Protein AF-A0A434CM73-F1 (afdb_monomer)

Sequence (132 aa):
MKSGRFWAWVVFILGAAYFFIPLIATVEFSMRMRRGVYSFDAYQIVLGDPRFQATFGYSVLAALFTIILGVLIVVPAAYWIRLRLPQLRPIVEFITLLPLVIPAIVIVFGYIRMYGSNSPLPFLATDTGTNA

Foldseek 3Di:
DPVVVVVVVVVVVVVCCVPVVVVVVVVQVCQCPDPPDGHNVSVVVQVVDPVNVVVVVVVVVVVVVCVVVVCVPVVVVVVCCVPPNVVCVVVVVVVVCVVVVDDPVVVVVVCCACQPCVHPDPQNVDCVSNVD

Structure (mmCIF, N/CA/C/O backbone):
data_AF-A0A434CM73-F1
#
_entry.id   AF-A0A434CM73-F1
#
loop_
_atom_site.group_PDB
_atom_site.id
_atom_site.type_symbol
_atom_site.label_atom_id
_atom_site.label_alt_id
_atom_site.label_comp_id
_atom_site.label_asym_id
_atom_site.label_entity_id
_atom_site.label_seq_id
_atom_site.pdbx_PDB_ins_code
_atom_site.Cartn_x
_atom_site.Cartn_y
_atom_site.Cartn_z
_atom_site.occupancy
_atom_site.B_iso_or_equiv
_atom_site.auth_seq_id
_atom_site.auth_comp_id
_atom_site.auth_asym_id
_atom_site.auth_atom_id
_atom_site.pdbx_PDB_model_num
ATOM 1 N N . MET A 1 1 ? -25.998 -32.431 -10.490 1.00 55.50 1 MET A N 1
ATOM 2 C CA . MET A 1 1 ? -24.830 -31.850 -9.777 1.00 55.50 1 MET A CA 1
ATOM 3 C C . MET A 1 1 ? -23.548 -31.696 -10.624 1.00 55.50 1 MET A C 1
ATOM 5 O O . MET A 1 1 ? -22.614 -31.080 -10.136 1.00 55.50 1 MET A O 1
ATOM 9 N N . LYS A 1 2 ? -23.462 -32.179 -11.881 1.00 60.00 2 LYS A N 1
ATOM 10 C CA . LYS A 1 2 ? -22.234 -32.057 -12.710 1.00 60.00 2 LYS A CA 1
ATOM 11 C C . LYS A 1 2 ? -22.089 -30.721 -13.472 1.00 60.00 2 LYS A C 1
ATOM 13 O O . LYS A 1 2 ? -20.969 -30.276 -13.685 1.00 60.00 2 LYS A O 1
ATOM 18 N N . SER A 1 3 ? -23.200 -30.058 -13.815 1.00 64.94 3 SER A N 1
ATOM 19 C CA . SER A 1 3 ? -23.200 -28.795 -14.586 1.00 64.94 3 SER A CA 1
ATOM 20 C C . SER A 1 3 ? -22.583 -27.608 -13.822 1.00 64.94 3 SER A C 1
ATOM 22 O O . SER A 1 3 ? -21.818 -26.835 -14.389 1.00 64.94 3 SER A O 1
ATOM 24 N N . GLY A 1 4 ? -22.808 -27.510 -12.505 1.00 78.88 4 GLY A N 1
ATOM 25 C CA . GLY A 1 4 ? -22.277 -26.400 -11.697 1.00 78.88 4 GLY A CA 1
ATOM 26 C C . GLY A 1 4 ? -20.749 -26.382 -11.574 1.00 78.88 4 GLY A C 1
ATOM 27 O O . GLY A 1 4 ? -20.150 -25.313 -11.523 1.00 78.88 4 GLY A O 1
ATOM 28 N N . ARG A 1 5 ? -20.095 -27.553 -11.590 1.00 86.56 5 ARG A N 1
ATOM 29 C CA . ARG A 1 5 ? -18.628 -27.641 -11.504 1.00 86.56 5 ARG A CA 1
ATOM 30 C C . ARG A 1 5 ? -17.956 -27.113 -12.771 1.00 86.56 5 ARG A C 1
ATOM 32 O O . ARG A 1 5 ? -16.931 -26.455 -12.664 1.00 86.56 5 ARG A O 1
ATOM 39 N N . PHE A 1 6 ? -18.533 -27.371 -13.944 1.00 92.25 6 PHE A N 1
ATOM 40 C CA . PHE A 1 6 ? -18.014 -26.843 -15.207 1.00 92.25 6 PHE A CA 1
ATOM 41 C C . PHE A 1 6 ? -18.050 -25.309 -15.222 1.00 92.25 6 PHE A C 1
ATOM 43 O O . PHE A 1 6 ? -17.020 -24.675 -15.423 1.00 92.25 6 PHE A O 1
ATOM 50 N N . TRP A 1 7 ? -19.202 -24.713 -14.902 1.00 94.50 7 TRP A N 1
ATOM 51 C CA . TRP A 1 7 ? -19.347 -23.256 -14.849 1.00 94.50 7 TRP A CA 1
ATOM 52 C C . TRP A 1 7 ? -18.458 -22.595 -13.791 1.00 94.50 7 TRP A C 1
ATOM 54 O O . TRP A 1 7 ? -17.895 -21.538 -14.059 1.00 94.50 7 TRP A O 1
ATOM 64 N N . ALA A 1 8 ? -18.259 -23.231 -12.632 1.00 93.62 8 ALA A N 1
ATOM 65 C CA . ALA A 1 8 ? -17.319 -22.739 -11.625 1.00 93.62 8 ALA A CA 1
ATOM 66 C C . ALA A 1 8 ? -15.880 -22.650 -12.166 1.00 93.62 8 ALA A C 1
ATOM 68 O O . ALA A 1 8 ? -15.209 -21.644 -11.952 1.00 93.62 8 ALA A O 1
ATOM 69 N N . TRP A 1 9 ? -15.421 -23.661 -12.915 1.00 96.06 9 TRP A N 1
ATOM 70 C CA . TRP A 1 9 ? -14.102 -23.638 -13.556 1.00 96.06 9 TRP A CA 1
ATOM 71 C C . TRP A 1 9 ? -14.003 -22.591 -14.664 1.00 96.06 9 TRP A C 1
ATOM 73 O O . TRP A 1 9 ? -12.982 -21.919 -14.760 1.00 96.06 9 TRP A O 1
ATOM 83 N N . VAL A 1 10 ? -15.057 -22.409 -15.463 1.00 96.69 10 VAL A N 1
ATOM 84 C CA . VAL A 1 10 ? -15.093 -21.366 -16.499 1.00 96.69 10 VAL A CA 1
ATOM 85 C C . VAL A 1 10 ? -14.956 -19.977 -15.873 1.00 96.69 10 VAL A C 1
ATOM 87 O O . VAL A 1 10 ? -14.087 -19.210 -16.278 1.00 96.69 10 VAL A O 1
ATOM 90 N N . VAL A 1 11 ? -15.757 -19.666 -14.850 1.00 96.56 11 VAL A N 1
ATOM 91 C CA . VAL A 1 11 ? -15.691 -18.371 -14.149 1.00 96.56 11 VAL A CA 1
ATOM 92 C C . VAL A 1 11 ? -14.333 -18.180 -13.477 1.00 96.56 11 VAL A C 1
ATOM 94 O O . VAL A 1 11 ? -13.754 -17.100 -13.571 1.00 96.56 11 VAL A O 1
ATOM 97 N N . PHE A 1 12 ? -13.792 -19.227 -12.851 1.00 97.00 12 PHE A N 1
ATOM 98 C CA . PHE A 1 12 ? -12.466 -19.181 -12.244 1.00 97.00 12 PHE A CA 1
ATOM 99 C C . PHE A 1 12 ? -11.371 -18.875 -13.273 1.00 97.00 12 PHE A C 1
ATOM 101 O O . PHE A 1 12 ? -10.566 -17.978 -13.043 1.00 97.00 12 PHE A O 1
ATOM 108 N N . ILE A 1 13 ? -11.357 -19.568 -14.418 1.00 97.44 13 ILE A N 1
ATOM 109 C CA . ILE A 1 13 ? -10.365 -19.348 -15.481 1.00 97.44 13 ILE A CA 1
ATOM 110 C C . ILE A 1 13 ? -10.489 -17.936 -16.049 1.00 97.44 13 ILE A C 1
ATOM 112 O O . ILE A 1 13 ? -9.472 -17.281 -16.242 1.00 97.44 13 ILE A O 1
ATOM 116 N N . LEU A 1 14 ? -11.708 -17.443 -16.279 1.00 97.88 14 LEU A N 1
ATOM 117 C CA . LEU A 1 14 ? -11.920 -16.082 -16.774 1.00 97.88 14 LEU A CA 1
ATOM 118 C C . LEU A 1 14 ? -11.449 -15.026 -15.768 1.00 97.88 14 LEU A C 1
ATOM 120 O O . LEU A 1 14 ? -10.758 -14.087 -16.156 1.00 97.88 14 LEU A O 1
ATOM 124 N N . GLY A 1 15 ? -11.766 -15.193 -14.482 1.00 97.38 15 GLY A N 1
ATOM 125 C CA . GLY A 1 15 ? -11.294 -14.295 -13.425 1.00 97.38 15 GLY A CA 1
ATOM 126 C C . GLY A 1 15 ? -9.772 -14.330 -13.266 1.00 97.38 15 GLY A C 1
ATOM 127 O O . GLY A 1 15 ? -9.130 -13.284 -13.179 1.00 97.38 15 GLY A O 1
ATOM 128 N N . ALA A 1 16 ? -9.178 -15.526 -13.302 1.00 97.62 16 ALA A N 1
ATOM 129 C CA . ALA A 1 16 ? -7.733 -15.700 -13.277 1.00 97.62 16 ALA A CA 1
ATOM 130 C C . ALA A 1 16 ? -7.077 -15.060 -14.507 1.00 97.62 16 ALA A C 1
ATOM 132 O O . ALA A 1 16 ? -6.114 -14.320 -14.359 1.00 97.62 16 ALA A O 1
ATOM 133 N N . ALA A 1 17 ? -7.612 -15.274 -15.709 1.00 97.88 17 ALA A N 1
ATOM 134 C CA . ALA A 1 17 ? -7.108 -14.666 -16.936 1.00 97.88 17 ALA A CA 1
ATOM 135 C C . ALA A 1 17 ? -7.177 -13.134 -16.873 1.00 97.88 17 ALA A C 1
ATOM 137 O O . ALA A 1 17 ? -6.186 -12.469 -17.158 1.00 97.88 17 ALA A O 1
ATOM 138 N N . TYR A 1 18 ? -8.304 -12.575 -16.426 1.00 97.25 18 TYR A N 1
ATOM 139 C CA . TYR A 1 18 ? -8.475 -11.132 -16.248 1.00 97.25 18 TYR A CA 1
ATOM 140 C C . TYR A 1 18 ? -7.427 -10.523 -15.301 1.00 97.25 18 TYR A C 1
ATOM 142 O O . TYR A 1 18 ? -6.931 -9.430 -15.561 1.00 97.25 18 TYR A O 1
ATOM 150 N N . PHE A 1 19 ? -7.053 -11.235 -14.233 1.00 96.69 19 PHE A N 1
ATOM 151 C CA . PHE A 1 19 ? -6.047 -10.775 -13.273 1.00 96.69 19 PHE A CA 1
ATOM 152 C C . PHE A 1 19 ? -4.600 -11.027 -13.732 1.00 96.69 19 PHE A C 1
ATOM 154 O O . PHE A 1 19 ? -3.756 -10.135 -13.654 1.00 96.69 19 PHE A O 1
ATOM 161 N N . PHE A 1 20 ? -4.292 -12.233 -14.215 1.00 97.81 20 PHE A N 1
ATOM 162 C CA . PHE A 1 20 ? -2.924 -12.662 -14.510 1.00 97.81 20 PHE A CA 1
ATOM 163 C C . PHE A 1 20 ? -2.424 -12.231 -15.886 1.00 97.81 20 PHE A C 1
ATOM 165 O O . PHE A 1 20 ? -1.230 -11.982 -16.013 1.00 97.81 20 PHE A O 1
ATOM 172 N N . ILE A 1 21 ? -3.281 -12.108 -16.907 1.00 97.94 21 ILE A N 1
ATOM 173 C CA . ILE A 1 21 ? -2.832 -11.684 -18.245 1.00 97.94 21 ILE A CA 1
ATOM 174 C C . ILE A 1 21 ? -2.160 -10.302 -18.194 1.00 97.94 21 ILE A C 1
ATOM 176 O O . ILE A 1 21 ? -1.046 -10.196 -18.706 1.00 97.94 21 ILE A O 1
ATOM 180 N N . PRO A 1 22 ? -2.735 -9.264 -17.549 1.00 97.62 22 PRO A N 1
ATOM 181 C CA . PRO A 1 22 ? -2.062 -7.973 -17.419 1.00 97.62 22 PRO A CA 1
ATOM 182 C C . PRO A 1 22 ? -0.719 -8.062 -16.687 1.00 97.62 22 PRO A C 1
ATOM 184 O O . PRO A 1 22 ? 0.238 -7.423 -17.106 1.00 97.62 22 PRO A O 1
ATOM 187 N N . LEU A 1 23 ? -0.622 -8.876 -15.630 1.00 97.06 23 LEU A N 1
ATOM 188 C CA . LEU A 1 23 ? 0.624 -9.059 -14.874 1.00 97.06 23 LEU A CA 1
ATOM 189 C C . LEU A 1 23 ? 1.701 -9.780 -15.691 1.00 97.06 23 LEU A C 1
ATOM 191 O O . LEU A 1 23 ? 2.874 -9.427 -15.633 1.00 97.06 23 LEU A O 1
ATOM 195 N N . ILE A 1 24 ? 1.318 -10.786 -16.475 1.00 96.81 24 ILE A N 1
ATOM 196 C CA . ILE A 1 24 ? 2.247 -11.467 -17.379 1.00 96.81 24 ILE A CA 1
ATOM 197 C C . ILE A 1 24 ? 2.686 -10.500 -18.481 1.00 96.81 24 ILE A C 1
ATOM 199 O O . ILE A 1 24 ? 3.873 -10.429 -18.780 1.00 96.81 24 ILE A O 1
ATOM 203 N N . ALA A 1 25 ? 1.762 -9.710 -19.031 1.00 95.88 25 ALA A N 1
ATOM 204 C CA . ALA A 1 25 ? 2.063 -8.722 -20.059 1.00 95.88 25 ALA A CA 1
ATOM 205 C C . ALA A 1 25 ? 3.016 -7.624 -19.558 1.00 95.88 25 ALA A C 1
ATOM 207 O O . ALA A 1 25 ? 3.901 -7.208 -20.303 1.00 95.88 25 ALA A O 1
ATOM 208 N N . THR A 1 26 ? 2.894 -7.166 -18.306 1.00 95.88 26 THR A N 1
ATOM 209 C CA . THR A 1 26 ? 3.832 -6.181 -17.738 1.00 95.88 26 THR A CA 1
ATOM 210 C C . THR A 1 26 ? 5.233 -6.760 -17.559 1.00 95.88 26 THR A C 1
ATOM 212 O O . THR A 1 26 ? 6.207 -6.074 -17.868 1.00 95.88 26 THR A O 1
ATOM 215 N N . VAL A 1 27 ? 5.349 -8.020 -17.129 1.00 94.06 27 VAL A N 1
ATOM 216 C CA . VAL A 1 27 ? 6.636 -8.735 -17.035 1.00 94.06 27 VAL A CA 1
ATOM 217 C C . VAL A 1 27 ? 7.230 -8.999 -18.420 1.00 94.06 27 VAL A C 1
ATOM 219 O O . VAL A 1 27 ? 8.425 -8.836 -18.645 1.00 94.06 27 VAL A O 1
ATOM 222 N N . GLU A 1 28 ? 6.408 -9.384 -19.388 1.00 93.88 28 GLU A N 1
ATOM 223 C CA . GLU A 1 28 ? 6.859 -9.582 -20.761 1.00 93.88 28 GLU A CA 1
ATOM 224 C C . GLU A 1 28 ? 7.355 -8.265 -21.376 1.00 93.88 28 GLU A C 1
ATOM 226 O O . GLU A 1 28 ? 8.413 -8.228 -22.007 1.00 93.88 28 GLU A O 1
ATOM 231 N N . PHE A 1 29 ? 6.623 -7.171 -21.157 1.00 92.25 29 PHE A N 1
ATOM 232 C CA . PHE A 1 29 ? 6.999 -5.841 -21.621 1.00 92.25 29 PHE A CA 1
ATOM 233 C C . PHE A 1 29 ? 8.300 -5.355 -20.974 1.00 92.25 29 PHE A C 1
ATOM 235 O O . PHE A 1 29 ? 9.160 -4.827 -21.679 1.00 92.25 29 PHE A O 1
ATOM 242 N N . SER A 1 30 ? 8.493 -5.579 -19.669 1.00 93.12 30 SER A N 1
ATOM 243 C CA . SER A 1 30 ? 9.724 -5.173 -18.981 1.00 93.12 30 SER A CA 1
ATOM 244 C C . SER A 1 30 ? 10.970 -5.884 -19.523 1.00 93.12 30 SER A C 1
ATOM 246 O O . SER A 1 30 ? 12.050 -5.297 -19.527 1.00 93.12 30 SER A O 1
ATOM 248 N N . MET A 1 31 ? 10.832 -7.113 -20.033 1.00 92.75 31 MET A N 1
ATOM 249 C CA . MET A 1 31 ? 11.930 -7.879 -20.638 1.00 92.75 31 MET A CA 1
ATOM 250 C C . MET A 1 31 ? 12.178 -7.556 -22.120 1.00 92.75 31 MET A C 1
ATOM 252 O O . MET A 1 31 ? 13.183 -7.982 -22.686 1.00 92.75 31 MET A O 1
ATOM 256 N N . ARG A 1 32 ? 11.285 -6.818 -22.787 1.00 91.00 32 ARG A N 1
ATOM 257 C CA . ARG A 1 32 ? 11.378 -6.486 -24.224 1.00 91.00 32 ARG A CA 1
ATOM 258 C C . ARG A 1 32 ? 12.056 -5.136 -24.470 1.00 91.00 32 ARG A C 1
ATOM 260 O O . ARG A 1 32 ? 11.656 -4.384 -25.358 1.00 91.00 32 ARG A O 1
ATOM 267 N N . MET A 1 33 ? 13.102 -4.820 -23.704 1.00 87.38 33 MET A N 1
ATOM 268 C CA . MET A 1 33 ? 13.857 -3.578 -23.902 1.00 87.38 33 MET A CA 1
ATOM 269 C C . MET A 1 33 ? 14.609 -3.569 -25.242 1.00 87.38 33 MET A C 1
ATOM 271 O O . MET A 1 33 ? 14.666 -2.542 -25.921 1.00 87.38 33 MET A O 1
ATOM 275 N N . ARG A 1 34 ? 15.159 -4.718 -25.657 1.00 87.31 34 ARG A N 1
ATOM 276 C CA . ARG A 1 34 ? 15.737 -4.904 -26.995 1.00 87.31 34 ARG A CA 1
ATOM 277 C C . ARG A 1 34 ? 14.661 -5.386 -27.966 1.00 87.31 34 ARG A C 1
ATOM 279 O O . ARG A 1 34 ? 13.861 -6.264 -27.652 1.00 87.31 34 ARG A O 1
ATOM 286 N N . ARG A 1 35 ? 14.658 -4.847 -29.190 1.00 84.00 35 ARG A N 1
ATOM 287 C CA . ARG A 1 35 ? 13.727 -5.298 -30.238 1.00 84.00 35 ARG A CA 1
ATOM 288 C C . ARG A 1 35 ? 14.014 -6.756 -30.600 1.00 84.00 35 ARG A C 1
ATOM 290 O O . ARG A 1 35 ? 15.123 -7.083 -31.005 1.00 84.00 35 ARG A O 1
ATOM 297 N N . GLY A 1 36 ? 12.994 -7.605 -30.490 1.00 84.25 36 GLY A N 1
ATOM 298 C CA . GLY A 1 36 ? 13.037 -8.995 -30.951 1.00 84.25 36 GLY A CA 1
ATOM 299 C C . GLY A 1 36 ? 13.753 -9.987 -30.028 1.00 84.25 36 GLY A C 1
ATOM 300 O O . GLY A 1 36 ? 13.852 -11.151 -30.400 1.00 84.25 36 GLY A O 1
ATOM 301 N N . VAL A 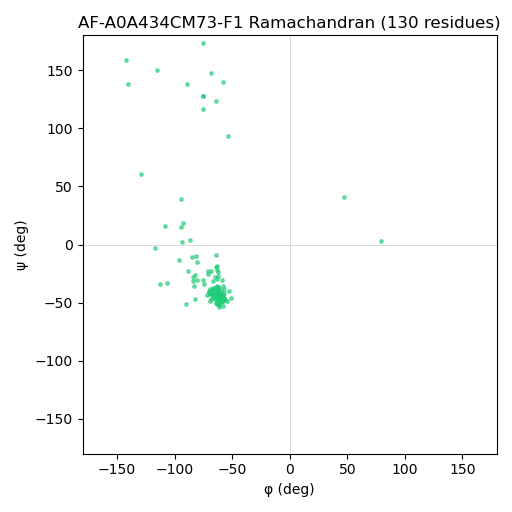1 37 ? 14.231 -9.572 -28.846 1.00 90.19 37 VAL A N 1
ATOM 302 C CA . VAL A 1 37 ? 14.930 -10.457 -27.896 1.00 90.19 37 VAL A CA 1
ATOM 303 C C . VAL A 1 37 ? 14.511 -10.129 -26.463 1.00 90.19 37 VAL A C 1
ATOM 305 O O . VAL A 1 37 ? 14.416 -8.957 -26.105 1.00 90.19 37 VAL A O 1
ATOM 308 N N . TYR A 1 38 ? 14.295 -11.156 -25.637 1.00 90.75 38 TYR A N 1
ATOM 309 C CA . TYR A 1 38 ? 14.121 -10.980 -24.195 1.00 90.75 38 TYR A CA 1
ATOM 310 C C . TYR A 1 38 ? 15.464 -10.695 -23.527 1.00 90.75 38 TYR A C 1
ATOM 312 O O . TYR A 1 38 ? 16.424 -11.446 -23.704 1.00 90.75 38 TYR A O 1
ATOM 320 N N . SER A 1 39 ? 15.531 -9.625 -22.743 1.00 92.44 39 SER A N 1
ATOM 321 C CA . SER A 1 39 ? 16.722 -9.257 -21.989 1.00 92.44 39 SER A CA 1
ATOM 322 C C . SER A 1 39 ? 16.371 -8.689 -20.617 1.00 92.44 39 SER A C 1
ATOM 324 O O . SER A 1 39 ? 15.270 -8.199 -20.376 1.00 92.44 39 SER A O 1
ATOM 326 N N . PHE A 1 40 ? 17.340 -8.733 -19.704 1.00 93.12 40 PHE A N 1
ATOM 327 C CA . PHE A 1 40 ? 17.230 -8.117 -18.379 1.00 93.12 40 PHE A CA 1
ATOM 328 C C . PHE A 1 40 ? 17.831 -6.703 -18.328 1.00 93.12 40 PHE A C 1
ATOM 330 O O . PHE A 1 40 ? 18.051 -6.169 -17.243 1.00 93.12 40 PHE A O 1
ATOM 337 N N . ASP A 1 41 ? 18.092 -6.073 -19.479 1.00 92.44 41 ASP A N 1
ATOM 338 C CA . ASP A 1 41 ? 18.773 -4.769 -19.525 1.00 92.44 41 ASP A CA 1
ATOM 339 C C . ASP A 1 41 ? 17.986 -3.678 -18.804 1.00 92.44 41 ASP A C 1
ATOM 341 O O . ASP A 1 41 ? 18.575 -2.846 -18.120 1.00 92.44 41 ASP A O 1
ATOM 345 N N . ALA A 1 42 ? 16.653 -3.710 -18.908 1.00 91.19 42 ALA A N 1
ATOM 346 C CA . ALA A 1 42 ? 15.787 -2.765 -18.211 1.00 91.19 42 ALA A CA 1
ATOM 347 C C . ALA A 1 42 ? 16.031 -2.808 -16.699 1.00 91.19 42 ALA A C 1
ATOM 349 O O . ALA A 1 42 ? 16.131 -1.767 -16.055 1.00 91.19 42 ALA A O 1
ATOM 350 N N . TYR A 1 43 ? 16.203 -4.006 -16.138 1.00 93.50 43 TYR A N 1
ATOM 351 C CA . TYR A 1 43 ? 16.494 -4.177 -14.720 1.00 93.50 43 TYR A CA 1
ATOM 352 C C . TYR A 1 43 ? 17.903 -3.707 -14.371 1.00 93.50 43 TYR A C 1
ATOM 354 O O . TYR A 1 43 ? 18.068 -3.034 -13.363 1.00 93.50 43 TYR A O 1
ATOM 362 N N . GLN A 1 44 ? 18.910 -4.005 -15.197 1.00 93.31 44 GLN A N 1
ATOM 363 C CA . GLN A 1 44 ? 20.277 -3.525 -14.962 1.00 93.31 44 GLN A CA 1
ATOM 364 C C . GLN A 1 44 ? 20.355 -1.993 -14.961 1.00 93.31 44 GLN A C 1
ATOM 366 O O . GLN A 1 44 ? 21.008 -1.416 -14.098 1.00 93.31 44 GLN A O 1
ATOM 371 N N . ILE A 1 45 ? 19.663 -1.338 -15.895 1.00 93.56 45 ILE A N 1
ATOM 372 C CA . ILE A 1 45 ? 19.646 0.123 -16.015 1.00 93.56 45 ILE A CA 1
ATOM 373 C C . ILE A 1 45 ? 18.896 0.756 -14.843 1.00 93.56 45 ILE A C 1
ATOM 375 O O . ILE A 1 45 ? 19.422 1.661 -14.205 1.00 93.56 45 ILE A O 1
ATOM 379 N N . VAL A 1 46 ? 17.696 0.264 -14.525 1.00 93.25 46 VAL A N 1
ATOM 380 C CA . VAL A 1 46 ? 16.873 0.820 -13.438 1.00 93.25 46 VAL A CA 1
ATOM 381 C C . VAL A 1 46 ? 17.521 0.581 -12.076 1.00 93.25 46 VAL A C 1
ATOM 383 O O . VAL A 1 46 ? 17.616 1.502 -11.274 1.00 93.25 46 VAL A O 1
ATOM 386 N N . LEU A 1 47 ? 18.011 -0.633 -11.811 1.00 93.38 47 LEU A N 1
ATOM 387 C CA . LEU A 1 47 ? 18.677 -0.945 -10.545 1.00 93.38 47 LEU A CA 1
ATOM 388 C C . LEU A 1 47 ? 20.053 -0.285 -10.431 1.00 93.38 47 LEU A C 1
ATOM 390 O O . LEU A 1 47 ? 20.530 -0.097 -9.316 1.00 93.38 47 LEU A O 1
ATOM 394 N N . GLY A 1 48 ? 20.687 0.064 -11.552 1.00 94.25 48 GLY A N 1
ATOM 395 C CA . GLY A 1 48 ? 21.934 0.824 -11.587 1.00 94.25 48 GLY A CA 1
ATOM 396 C C . GLY A 1 48 ? 21.754 2.335 -11.411 1.00 94.25 48 GLY A C 1
ATOM 397 O O . GLY A 1 48 ? 22.739 3.016 -11.141 1.00 94.25 48 GLY A O 1
ATOM 398 N N . ASP A 1 49 ? 20.532 2.866 -11.542 1.00 96.69 49 ASP A N 1
ATOM 399 C CA . ASP A 1 49 ? 20.248 4.295 -11.384 1.00 96.69 49 ASP A CA 1
ATOM 400 C C . ASP A 1 49 ? 20.257 4.694 -9.891 1.00 96.69 49 ASP A 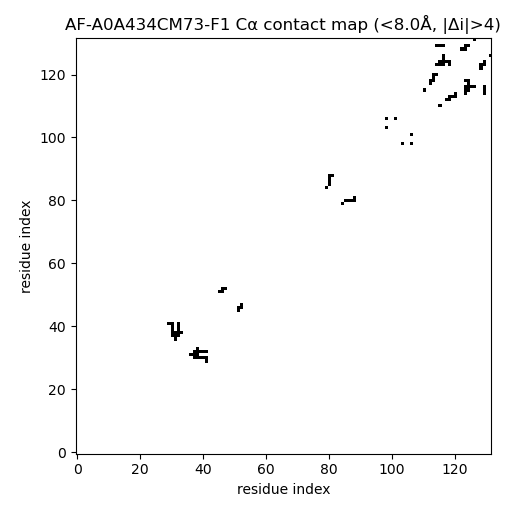C 1
ATOM 402 O O . ASP A 1 49 ? 19.391 4.251 -9.124 1.00 96.69 49 ASP A O 1
ATOM 406 N N . PRO A 1 50 ? 21.179 5.576 -9.451 1.00 95.81 50 PRO A N 1
ATOM 407 C CA . PRO A 1 50 ? 21.229 6.037 -8.064 1.00 95.81 50 PRO A CA 1
ATOM 408 C C . PRO A 1 50 ? 19.936 6.720 -7.601 1.00 95.81 50 PRO A C 1
ATOM 410 O O . PRO A 1 50 ? 19.575 6.633 -6.426 1.00 95.81 50 PRO A O 1
ATOM 413 N N . ARG A 1 51 ? 19.207 7.386 -8.508 1.00 95.69 51 ARG A N 1
ATOM 414 C CA . ARG A 1 51 ? 17.932 8.038 -8.177 1.00 95.69 51 ARG A CA 1
ATOM 415 C C . ARG A 1 51 ? 16.861 7.004 -7.870 1.00 95.69 51 ARG A C 1
ATOM 417 O O . ARG A 1 51 ? 16.137 7.158 -6.888 1.00 95.69 51 ARG A O 1
ATOM 424 N N . PHE A 1 52 ? 16.793 5.938 -8.669 1.00 95.81 52 PHE A N 1
ATOM 425 C CA . PHE A 1 52 ? 15.881 4.829 -8.410 1.00 95.81 52 PHE A CA 1
ATOM 426 C C . PHE A 1 52 ? 16.186 4.186 -7.057 1.00 95.81 52 PHE A C 1
ATOM 428 O O . PHE A 1 52 ? 15.275 4.022 -6.251 1.00 95.81 52 PHE A O 1
ATOM 435 N N . GLN A 1 53 ? 17.458 3.893 -6.768 1.00 96.00 53 GLN A N 1
ATOM 436 C CA . GLN A 1 53 ? 17.866 3.316 -5.483 1.00 96.00 53 GLN A CA 1
ATOM 437 C C . GLN A 1 53 ? 17.462 4.202 -4.297 1.00 96.00 53 GLN A C 1
ATOM 439 O O . GLN A 1 53 ? 16.922 3.692 -3.314 1.00 96.00 53 GLN A O 1
ATOM 444 N N . ALA A 1 54 ? 17.664 5.520 -4.399 1.00 95.31 54 ALA A N 1
ATOM 445 C CA . ALA A 1 54 ? 17.289 6.465 -3.352 1.00 95.31 54 ALA A CA 1
ATOM 446 C C . ALA A 1 54 ? 15.769 6.493 -3.113 1.00 95.31 54 ALA A C 1
ATOM 448 O O . ALA A 1 54 ? 15.315 6.325 -1.981 1.00 95.31 54 ALA A O 1
ATOM 449 N N . THR A 1 55 ? 14.963 6.655 -4.168 1.00 95.31 55 THR A N 1
ATOM 450 C CA . THR A 1 55 ? 13.498 6.741 -4.043 1.00 95.31 55 THR A CA 1
ATOM 451 C C . THR A 1 55 ? 12.866 5.401 -3.655 1.00 95.31 55 THR A C 1
ATOM 453 O O . THR A 1 55 ? 11.958 5.358 -2.818 1.00 95.31 55 THR A O 1
ATOM 456 N N . PHE A 1 56 ? 13.349 4.294 -4.220 1.00 96.38 56 PHE A N 1
ATOM 457 C CA . PHE A 1 56 ? 12.892 2.950 -3.873 1.00 96.38 56 PHE A CA 1
ATOM 458 C C . PHE A 1 56 ? 13.250 2.607 -2.425 1.00 96.38 56 PHE A C 1
ATOM 460 O O . PHE A 1 56 ? 12.382 2.183 -1.665 1.00 96.38 56 PHE A O 1
ATOM 467 N N . GLY A 1 57 ? 14.496 2.862 -2.014 1.00 96.38 57 GLY A N 1
ATOM 468 C CA . GLY A 1 57 ? 14.954 2.651 -0.642 1.00 96.38 57 GLY A CA 1
ATOM 469 C C . GLY A 1 57 ? 14.156 3.472 0.369 1.00 96.38 57 GLY A C 1
ATOM 470 O O . GLY A 1 57 ? 13.702 2.924 1.372 1.00 96.38 57 GLY A O 1
ATOM 471 N N . TYR A 1 58 ? 13.901 4.751 0.072 1.00 95.38 58 TYR A N 1
ATOM 472 C CA . TYR A 1 58 ? 13.032 5.600 0.891 1.00 95.38 58 TYR A CA 1
ATOM 473 C C . TYR A 1 58 ? 11.621 5.012 1.028 1.00 95.38 58 TYR A C 1
ATOM 475 O O . TYR A 1 58 ? 11.102 4.913 2.136 1.00 95.38 58 TYR A O 1
ATOM 483 N N . SER A 1 59 ? 11.024 4.553 -0.076 1.00 96.25 59 SER A N 1
ATOM 484 C CA . SER A 1 59 ? 9.678 3.961 -0.076 1.00 96.25 59 SER A CA 1
ATOM 485 C C . SER A 1 59 ? 9.610 2.673 0.749 1.00 96.25 59 SER A C 1
ATOM 487 O O . SER A 1 59 ? 8.675 2.485 1.526 1.00 96.25 59 SER A O 1
ATOM 489 N N . VAL A 1 60 ? 10.613 1.797 0.617 1.00 97.75 60 VAL A N 1
ATOM 490 C CA . VAL A 1 60 ? 10.714 0.555 1.400 1.00 97.75 60 VAL A CA 1
ATOM 491 C C . VAL A 1 60 ? 10.865 0.867 2.885 1.00 97.75 60 VAL A C 1
ATOM 493 O O . VAL A 1 60 ? 10.150 0.296 3.707 1.00 97.75 60 VAL A O 1
ATOM 496 N N . LEU A 1 61 ? 11.760 1.791 3.234 1.00 97.31 61 LEU A N 1
ATOM 497 C CA . LEU A 1 61 ? 11.979 2.206 4.615 1.00 97.31 61 LEU A CA 1
ATOM 498 C C . LEU A 1 61 ? 10.699 2.798 5.215 1.00 97.31 61 LEU A C 1
ATOM 500 O O . LEU A 1 61 ? 10.269 2.357 6.280 1.00 97.31 61 LEU A O 1
ATOM 504 N N . ALA A 1 62 ? 10.047 3.725 4.510 1.00 96.12 62 ALA A N 1
ATOM 505 C CA . ALA A 1 62 ? 8.784 4.317 4.935 1.00 96.12 62 ALA A CA 1
ATOM 506 C C . ALA A 1 62 ? 7.706 3.244 5.161 1.00 96.12 62 ALA A C 1
ATOM 508 O O . ALA A 1 62 ? 7.086 3.219 6.222 1.00 96.12 62 ALA A O 1
ATOM 509 N N . ALA A 1 63 ? 7.541 2.305 4.222 1.00 97.88 63 ALA A N 1
ATOM 510 C CA . ALA A 1 63 ? 6.576 1.215 4.347 1.00 97.88 63 ALA A CA 1
ATOM 511 C C . ALA A 1 63 ? 6.851 0.327 5.571 1.00 97.88 63 ALA A C 1
ATOM 513 O O . ALA A 1 63 ? 5.925 0.007 6.317 1.00 97.88 63 ALA A O 1
ATOM 514 N N . LEU A 1 64 ? 8.113 -0.038 5.817 1.00 98.31 64 LEU A N 1
ATOM 515 C CA . LEU A 1 64 ? 8.495 -0.831 6.989 1.00 98.31 64 LEU A CA 1
ATOM 516 C C . LEU A 1 64 ? 8.172 -0.098 8.295 1.00 98.31 64 LEU A C 1
ATOM 518 O O . LEU A 1 64 ? 7.556 -0.688 9.184 1.00 98.31 64 LEU A O 1
ATOM 522 N N . PHE A 1 65 ? 8.520 1.188 8.399 1.00 97.44 65 PHE A N 1
ATOM 523 C CA . PHE A 1 65 ? 8.177 2.001 9.568 1.00 97.44 65 PHE A CA 1
ATOM 524 C C . PHE A 1 65 ? 6.663 2.100 9.772 1.00 97.44 65 PHE A C 1
ATOM 526 O O . PHE A 1 65 ? 6.189 1.906 10.893 1.00 97.44 65 PHE A O 1
ATOM 533 N N . THR A 1 66 ? 5.892 2.337 8.708 1.00 96.56 66 THR A N 1
ATOM 534 C CA . THR A 1 66 ? 4.426 2.389 8.776 1.00 96.56 66 THR A CA 1
ATOM 535 C C . THR A 1 66 ? 3.828 1.063 9.240 1.00 96.56 66 THR A C 1
ATOM 537 O O . THR A 1 66 ? 2.942 1.072 10.092 1.00 96.56 66 THR A O 1
ATOM 540 N N . ILE A 1 67 ? 4.311 -0.077 8.735 1.00 97.69 67 ILE A N 1
ATOM 541 C CA . ILE A 1 67 ? 3.825 -1.404 9.142 1.00 97.69 67 ILE A CA 1
ATOM 542 C C . ILE A 1 67 ? 4.135 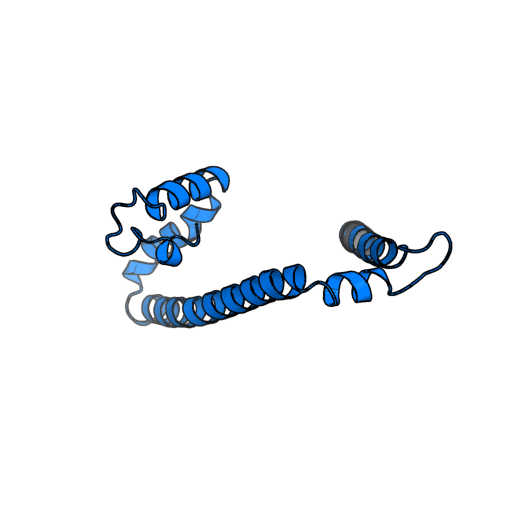-1.658 10.616 1.00 97.69 67 ILE A C 1
ATOM 544 O O . ILE A 1 67 ? 3.238 -2.030 11.369 1.00 97.69 67 ILE A O 1
ATOM 548 N N . ILE A 1 68 ? 5.382 -1.439 11.043 1.00 98.25 68 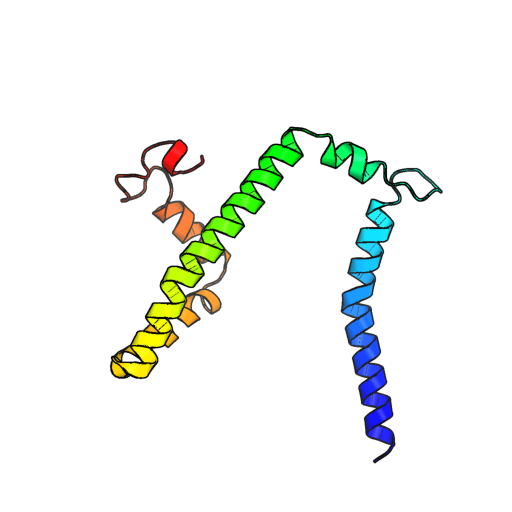ILE A N 1
ATOM 549 C CA . ILE A 1 68 ? 5.806 -1.687 12.426 1.00 98.25 68 ILE A CA 1
ATOM 550 C C . ILE A 1 68 ? 5.003 -0.809 13.386 1.00 98.25 68 ILE A C 1
ATOM 552 O O . ILE A 1 68 ? 4.389 -1.322 14.321 1.00 98.25 68 ILE A O 1
ATOM 556 N N . LEU A 1 69 ? 4.956 0.501 13.135 1.00 97.94 69 LEU A N 1
ATOM 557 C CA . LEU A 1 69 ? 4.226 1.439 13.983 1.00 97.94 69 LEU A CA 1
ATOM 558 C C . LEU A 1 69 ? 2.719 1.148 13.972 1.00 97.94 69 LEU A C 1
ATOM 560 O O . LEU A 1 69 ? 2.083 1.138 15.024 1.00 97.94 69 LEU A O 1
ATOM 564 N N . GLY A 1 70 ? 2.158 0.843 12.800 1.00 97.06 70 GLY A N 1
ATOM 565 C CA . GLY A 1 70 ? 0.759 0.466 12.641 1.00 97.06 70 GLY A CA 1
ATOM 566 C C . GLY A 1 70 ? 0.402 -0.777 13.452 1.00 97.06 70 GLY A C 1
ATOM 567 O O . GLY A 1 70 ? -0.567 -0.754 14.203 1.00 97.06 70 GLY A O 1
ATOM 568 N N . VAL A 1 71 ? 1.207 -1.838 13.382 1.00 97.50 71 VAL A N 1
ATOM 569 C CA . VAL A 1 71 ? 1.003 -3.065 14.170 1.00 97.50 71 VAL A CA 1
ATOM 570 C C . VAL A 1 71 ? 1.121 -2.781 15.668 1.00 97.50 71 VAL A C 1
ATOM 572 O O . VAL A 1 71 ? 0.246 -3.194 16.431 1.00 97.50 71 VAL A O 1
ATOM 575 N N . LEU A 1 72 ? 2.150 -2.038 16.085 1.00 97.94 72 LEU A N 1
ATOM 576 C CA . LEU A 1 72 ? 2.378 -1.687 17.490 1.00 97.94 72 LEU A CA 1
ATOM 577 C C . LEU A 1 72 ? 1.249 -0.850 18.095 1.00 97.94 72 LEU A C 1
ATOM 579 O O . LEU A 1 72 ? 1.037 -0.924 19.299 1.00 97.94 72 LEU A O 1
ATOM 583 N N . ILE A 1 73 ? 0.520 -0.075 17.293 1.00 96.19 73 ILE A N 1
ATOM 584 C CA . ILE A 1 73 ? -0.623 0.718 17.762 1.00 96.19 73 ILE A CA 1
ATOM 585 C C . ILE A 1 73 ? -1.922 -0.091 17.663 1.00 96.19 73 ILE A C 1
ATOM 587 O O . ILE A 1 73 ? -2.673 -0.202 18.634 1.00 96.19 73 ILE A O 1
ATOM 591 N N . VAL A 1 74 ? -2.201 -0.670 16.493 1.00 95.38 74 VAL A N 1
ATOM 592 C CA . VAL A 1 74 ? -3.501 -1.274 16.170 1.00 95.38 74 VAL A CA 1
ATOM 593 C C . VAL A 1 74 ? -3.728 -2.574 16.932 1.00 95.38 74 VAL A C 1
ATOM 595 O O . VAL A 1 74 ? -4.824 -2.781 17.452 1.00 95.38 74 VAL A O 1
ATOM 598 N N . VAL A 1 75 ? -2.723 -3.450 17.031 1.00 96.50 75 VAL A N 1
ATOM 599 C CA . VAL A 1 75 ? -2.874 -4.753 17.702 1.00 96.50 75 VAL A CA 1
ATOM 600 C C . VAL A 1 75 ? -3.234 -4.603 19.184 1.00 96.50 75 VAL A C 1
ATOM 602 O O . VAL A 1 75 ? -4.255 -5.172 19.589 1.00 96.50 75 VAL A O 1
ATOM 605 N N . PRO A 1 76 ? -2.486 -3.841 20.010 1.00 95.25 76 PRO A N 1
ATOM 606 C CA . PRO A 1 76 ? -2.879 -3.656 21.400 1.00 95.25 76 PRO A CA 1
ATOM 607 C C . PRO A 1 76 ? -4.217 -2.927 21.515 1.00 95.25 76 PRO A C 1
ATOM 609 O O . PRO A 1 76 ? -5.056 -3.362 22.300 1.00 95.25 76 PRO A O 1
ATOM 612 N N . ALA A 1 77 ? -4.477 -1.887 20.714 1.00 94.25 77 ALA A N 1
ATOM 613 C CA . ALA A 1 77 ? -5.764 -1.191 20.746 1.00 94.25 77 ALA A CA 1
ATOM 614 C C . ALA A 1 77 ? -6.938 -2.155 20.491 1.00 94.25 77 ALA A C 1
ATOM 616 O O . ALA A 1 77 ? -7.889 -2.199 21.275 1.00 94.25 77 ALA A O 1
ATOM 617 N N . ALA A 1 78 ? -6.844 -2.993 19.455 1.00 94.19 78 ALA A N 1
ATOM 618 C CA . ALA A 1 78 ? -7.859 -3.989 19.127 1.00 94.19 78 ALA A CA 1
ATOM 619 C C . ALA A 1 78 ? -8.050 -5.023 20.249 1.00 94.19 78 ALA A C 1
ATOM 621 O O . ALA A 1 78 ? -9.187 -5.389 20.558 1.00 94.19 78 ALA A O 1
ATOM 622 N N . TYR A 1 79 ? -6.961 -5.466 20.885 1.00 95.44 79 TYR A N 1
ATOM 623 C CA . TYR A 1 79 ? -7.015 -6.367 22.037 1.00 95.44 79 TYR A CA 1
ATOM 624 C C . TYR A 1 79 ? -7.735 -5.717 23.228 1.00 95.44 79 TYR A C 1
ATOM 626 O O . TYR A 1 79 ? -8.670 -6.293 23.789 1.00 95.44 79 TYR A O 1
ATOM 634 N N . TRP A 1 80 ? -7.356 -4.487 23.584 1.00 95.62 80 TRP A N 1
ATOM 635 C CA . TRP A 1 80 ? -7.938 -3.746 24.706 1.00 95.62 80 TRP A CA 1
ATOM 636 C C . TRP A 1 80 ? -9.429 -3.470 24.521 1.00 95.62 80 TRP A C 1
ATOM 638 O O . TRP A 1 80 ? -10.206 -3.659 25.458 1.00 95.62 80 TRP A O 1
ATOM 648 N N . ILE A 1 81 ? -9.842 -3.061 23.322 1.00 95.25 81 ILE A N 1
ATOM 649 C CA . ILE A 1 81 ? -11.248 -2.773 23.016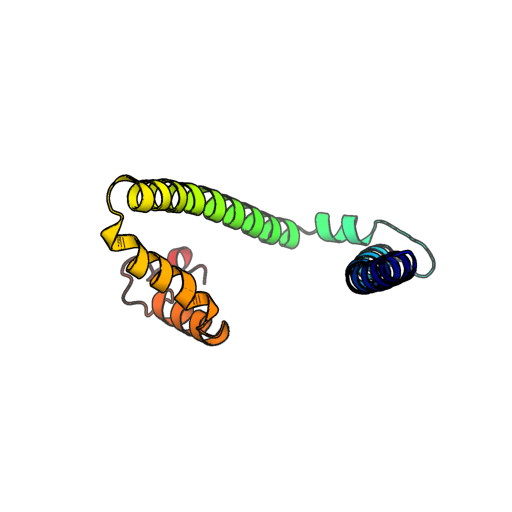 1.00 95.25 81 ILE A CA 1
ATOM 650 C C . ILE A 1 81 ? -12.093 -4.044 23.123 1.00 95.25 81 ILE A C 1
ATOM 652 O O . ILE A 1 81 ? -13.203 -4.003 23.644 1.00 95.25 81 ILE A O 1
ATOM 656 N N . ARG A 1 82 ? -11.571 -5.192 22.675 1.00 91.00 82 ARG A N 1
ATOM 657 C CA . ARG A 1 82 ? -12.319 -6.456 22.716 1.00 91.00 82 ARG A CA 1
ATOM 658 C C . ARG A 1 82 ? -12.425 -7.051 24.120 1.00 91.00 82 ARG A C 1
ATOM 660 O O . ARG A 1 82 ? -13.444 -7.665 24.413 1.00 91.00 82 ARG A O 1
ATOM 667 N N . LEU A 1 83 ? -11.404 -6.887 24.965 1.00 92.50 83 LEU A N 1
ATOM 668 C CA . LEU A 1 83 ? -11.328 -7.578 26.262 1.00 92.50 83 LEU A CA 1
ATOM 669 C C . LEU A 1 83 ? -11.591 -6.694 27.480 1.00 92.50 83 LEU A C 1
ATOM 671 O O . LEU A 1 83 ? -12.107 -7.193 28.475 1.00 92.50 83 LEU A O 1
ATOM 675 N N . ARG A 1 84 ? -11.221 -5.409 27.440 1.00 92.06 84 ARG A N 1
ATOM 676 C CA . ARG A 1 84 ? -11.334 -4.503 28.598 1.00 92.06 84 ARG A CA 1
ATOM 677 C C . ARG A 1 84 ? -12.363 -3.394 28.406 1.00 92.06 84 ARG A C 1
ATOM 679 O O . ARG A 1 84 ? -12.996 -3.006 29.379 1.00 92.06 84 ARG A O 1
ATOM 686 N N . LEU A 1 85 ? -12.532 -2.881 27.184 1.00 93.69 85 LEU A N 1
ATOM 687 C CA . LEU A 1 85 ? -13.384 -1.716 26.897 1.00 93.69 85 LEU A CA 1
ATOM 688 C C . LEU A 1 85 ? -14.374 -1.971 25.741 1.00 93.69 85 LEU A C 1
ATOM 690 O O . LEU A 1 85 ? -14.355 -1.242 24.745 1.00 93.69 85 LEU A O 1
ATOM 694 N N . PRO A 1 86 ? -15.281 -2.962 25.862 1.00 91.44 86 PRO A N 1
ATOM 695 C CA . PRO A 1 86 ? -16.205 -3.328 24.783 1.00 91.44 86 PRO A CA 1
ATOM 696 C C . PRO A 1 86 ? -17.172 -2.197 24.404 1.00 91.44 86 PRO A C 1
ATOM 698 O O . PRO A 1 86 ? -17.664 -2.156 23.280 1.00 91.44 86 PRO A O 1
ATOM 701 N N . GLN A 1 87 ? -17.407 -1.244 25.309 1.00 94.75 87 GLN A N 1
ATOM 702 C CA . GLN A 1 87 ? -18.266 -0.077 25.089 1.00 94.75 87 GLN A CA 1
ATOM 703 C C . GLN A 1 87 ? -17.717 0.873 24.009 1.00 94.75 87 GLN A C 1
ATOM 705 O O . GLN A 1 87 ? -18.498 1.532 23.331 1.00 94.75 87 GLN A O 1
ATOM 710 N N . LEU A 1 88 ? -16.392 0.928 23.810 1.00 94.00 88 LEU A N 1
ATOM 711 C CA . LEU A 1 88 ? -15.760 1.786 22.794 1.00 94.00 88 LEU A CA 1
ATOM 712 C C . LEU A 1 88 ? -15.778 1.173 21.392 1.00 94.00 88 LEU A C 1
ATOM 714 O O . LEU A 1 88 ? -15.459 1.849 20.414 1.00 94.00 88 LEU A O 1
ATOM 718 N N . ARG A 1 89 ? -16.160 -0.101 21.280 1.00 92.12 89 ARG A N 1
ATOM 719 C CA . ARG A 1 89 ? -16.145 -0.841 20.021 1.00 92.12 89 ARG A CA 1
ATOM 720 C C . ARG A 1 89 ? -16.923 -0.143 18.893 1.00 92.12 89 ARG A C 1
ATOM 722 O O . ARG A 1 89 ? -16.322 0.009 17.833 1.00 92.12 89 ARG A O 1
ATOM 729 N N . PRO A 1 90 ? -18.171 0.337 19.081 1.00 94.38 90 PRO A N 1
ATOM 730 C CA . PRO A 1 90 ? -18.926 0.957 17.990 1.00 94.38 90 PRO A CA 1
ATOM 731 C C . PRO A 1 90 ? -18.271 2.238 17.467 1.00 94.38 90 PRO A C 1
ATOM 733 O O . PRO A 1 90 ? -18.271 2.488 16.267 1.00 94.38 90 PRO A O 1
ATOM 736 N N . ILE A 1 91 ? -17.675 3.033 18.361 1.00 95.00 91 ILE A N 1
ATOM 737 C CA . ILE A 1 91 ? -17.001 4.286 18.001 1.00 95.00 91 ILE A CA 1
ATOM 738 C C . ILE A 1 91 ? -15.744 3.985 17.188 1.00 95.00 91 ILE A C 1
ATOM 740 O O . ILE A 1 91 ? -15.520 4.597 16.147 1.00 95.00 91 ILE A O 1
ATOM 744 N N . VAL A 1 92 ? -14.931 3.029 17.639 1.00 94.12 92 VAL A N 1
ATOM 745 C CA . VAL A 1 92 ? -13.700 2.672 16.928 1.00 94.12 92 VAL A CA 1
ATOM 746 C C . VAL A 1 92 ? -14.018 2.028 15.583 1.00 94.12 92 VAL A C 1
ATOM 748 O O . VAL A 1 92 ? -13.425 2.425 14.587 1.00 94.12 92 VAL A O 1
ATOM 751 N N . GLU A 1 93 ? -14.988 1.111 15.518 1.00 92.75 93 GLU A N 1
ATOM 752 C CA . GLU A 1 93 ? -15.448 0.534 14.248 1.00 92.75 93 GLU A CA 1
ATOM 753 C C . GLU A 1 93 ? -15.925 1.639 13.293 1.00 92.75 93 GLU A C 1
ATOM 755 O O . GLU A 1 93 ? -15.469 1.688 12.153 1.00 92.75 93 GLU A O 1
ATOM 760 N N . PHE A 1 94 ? -16.724 2.598 13.773 1.00 95.44 94 PHE A N 1
ATOM 761 C CA . PHE A 1 94 ? -17.155 3.745 12.974 1.00 95.44 94 PHE A CA 1
ATOM 762 C C . PHE A 1 94 ? -15.971 4.560 12.436 1.00 95.44 94 PHE A C 1
ATOM 764 O O . PHE A 1 94 ? -15.864 4.751 11.226 1.00 95.44 94 PHE A O 1
ATOM 771 N N . ILE A 1 95 ? -15.041 4.981 13.303 1.00 94.81 95 ILE A N 1
ATOM 772 C CA . ILE A 1 95 ? -13.866 5.773 12.905 1.00 94.81 95 ILE A CA 1
ATOM 773 C C . ILE A 1 95 ? -12.999 5.008 11.903 1.00 94.81 95 ILE A C 1
ATOM 775 O O . ILE A 1 95 ? -12.543 5.596 10.928 1.00 94.81 95 ILE A O 1
ATOM 779 N N . THR A 1 96 ? -12.787 3.704 12.098 1.00 93.19 96 THR A N 1
ATOM 780 C CA . THR A 1 96 ? -11.975 2.895 11.173 1.00 93.19 96 THR A CA 1
ATOM 781 C C . THR A 1 96 ? -12.630 2.697 9.806 1.00 93.19 96 THR A C 1
ATOM 783 O O . THR A 1 96 ? -11.922 2.463 8.829 1.00 93.19 96 THR A O 1
ATOM 786 N N . LEU A 1 97 ? -13.957 2.828 9.712 1.00 94.75 97 LEU A N 1
ATOM 787 C CA . LEU A 1 97 ? -14.696 2.747 8.451 1.00 94.75 97 LEU A CA 1
ATOM 788 C C . LEU A 1 97 ? -14.808 4.097 7.730 1.00 94.75 97 LEU A C 1
ATOM 790 O O . LEU A 1 97 ? -14.972 4.107 6.511 1.00 94.75 97 LEU A O 1
ATOM 794 N N . LEU A 1 98 ? -14.678 5.230 8.434 1.00 94.69 98 LEU A N 1
ATOM 795 C CA . LEU A 1 98 ? -14.755 6.567 7.826 1.00 94.69 98 LEU A CA 1
ATOM 796 C C . LEU A 1 98 ? -13.841 6.749 6.598 1.00 94.69 98 LEU A C 1
ATOM 798 O O . LEU A 1 98 ? -14.343 7.235 5.583 1.00 94.69 98 LEU A O 1
ATOM 802 N N . PRO A 1 99 ? -12.552 6.346 6.609 1.00 92.19 99 PRO A N 1
ATOM 803 C CA . PRO A 1 99 ? -11.665 6.548 5.463 1.00 92.19 99 PRO A CA 1
ATOM 804 C C . PRO A 1 99 ? -12.114 5.811 4.200 1.00 92.19 99 PRO A C 1
ATOM 806 O O . PRO A 1 99 ? -11.754 6.221 3.105 1.00 92.19 99 PRO A O 1
ATOM 809 N N . LEU A 1 100 ? -12.893 4.733 4.337 1.00 94.12 100 LEU A N 1
ATOM 810 C CA . LEU A 1 100 ? -13.426 3.991 3.195 1.00 94.12 100 LEU A CA 1
ATOM 811 C C . LEU A 1 100 ? -14.592 4.734 2.526 1.00 94.12 100 LEU A C 1
ATOM 813 O O . LEU A 1 100 ? -14.806 4.598 1.325 1.00 94.12 100 LEU A O 1
ATOM 817 N N . VAL A 1 101 ? -15.350 5.505 3.308 1.00 95.62 101 VAL A N 1
ATOM 818 C CA . VAL A 1 101 ? -16.503 6.282 2.829 1.00 95.62 101 VAL A CA 1
ATOM 819 C C . VAL A 1 101 ? -16.055 7.615 2.232 1.00 95.62 101 VAL A C 1
ATOM 821 O O . VAL A 1 101 ? -16.643 8.096 1.263 1.00 95.62 101 VAL A O 1
ATOM 824 N N . ILE A 1 102 ? -15.020 8.228 2.809 1.00 95.31 102 ILE A N 1
ATOM 825 C CA . ILE A 1 102 ? -14.500 9.513 2.345 1.00 95.31 102 ILE A CA 1
ATOM 826 C C . ILE A 1 102 ? -13.693 9.290 1.053 1.00 95.31 102 ILE A C 1
ATOM 828 O O . ILE A 1 102 ? -12.771 8.475 1.042 1.00 95.31 102 ILE A O 1
ATOM 832 N N . PRO A 1 103 ? -13.971 10.031 -0.037 1.00 95.88 103 PRO A N 1
ATOM 833 C CA . PRO A 1 103 ? -13.212 9.896 -1.274 1.00 95.88 103 PRO A CA 1
ATOM 834 C C . PRO A 1 103 ? -11.719 10.163 -1.066 1.00 95.88 103 PRO A C 1
ATOM 836 O O . PRO A 1 103 ? -11.341 11.133 -0.405 1.00 95.88 103 PRO A O 1
ATOM 839 N N . ALA A 1 104 ? -10.867 9.366 -1.716 1.00 94.62 104 ALA A N 1
ATOM 840 C CA . ALA A 1 104 ? -9.413 9.462 -1.568 1.00 94.62 104 ALA A CA 1
ATOM 841 C C . ALA A 1 104 ? -8.877 10.884 -1.814 1.00 94.62 104 ALA A C 1
ATOM 843 O O . ALA A 1 104 ? -8.043 11.371 -1.058 1.00 94.62 104 ALA A O 1
ATOM 844 N N . ILE A 1 105 ? -9.410 11.593 -2.814 1.00 94.75 105 ILE A N 1
ATOM 845 C CA . ILE A 1 105 ? -8.990 12.966 -3.127 1.00 94.75 105 ILE A CA 1
ATOM 846 C C . ILE A 1 105 ? -9.274 13.955 -1.984 1.00 94.75 105 ILE A C 1
ATOM 848 O O . ILE A 1 105 ? -8.475 14.851 -1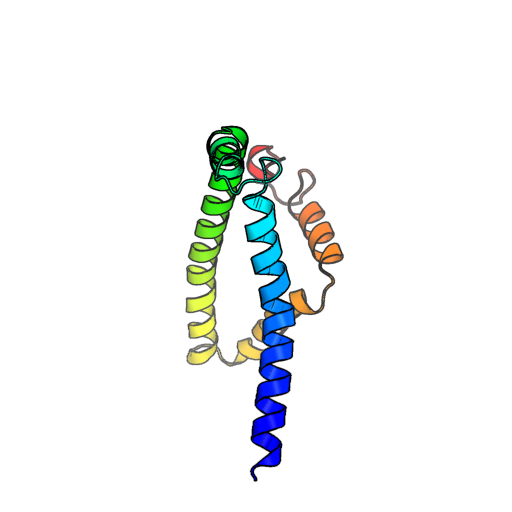.724 1.00 94.75 105 ILE A O 1
ATOM 852 N N . VAL A 1 106 ? -10.380 13.770 -1.257 1.00 96.00 106 VAL A N 1
ATOM 853 C CA . VAL A 1 106 ? -10.742 14.615 -0.111 1.00 96.00 106 VAL A CA 1
ATOM 854 C C . VAL A 1 106 ? -9.783 14.361 1.049 1.00 96.00 106 VAL A C 1
ATOM 856 O O . VAL A 1 106 ? -9.324 15.311 1.680 1.00 96.00 106 VAL A O 1
ATOM 859 N N . ILE A 1 107 ? -9.427 13.094 1.287 1.00 93.62 107 ILE A N 1
ATOM 860 C CA . ILE A 1 107 ? -8.427 12.711 2.292 1.00 93.62 107 ILE A CA 1
ATOM 861 C C . ILE A 1 107 ? -7.071 13.346 1.959 1.00 93.62 107 ILE A C 1
ATOM 863 O O . ILE A 1 107 ? -6.446 13.931 2.840 1.00 93.62 107 ILE A O 1
ATOM 867 N N . VAL A 1 108 ? -6.650 13.306 0.690 1.00 92.56 108 VAL A N 1
ATOM 868 C CA . VAL A 1 108 ? -5.394 13.926 0.234 1.00 92.56 108 VAL A CA 1
ATOM 869 C C . VAL A 1 108 ? -5.382 15.430 0.512 1.00 92.56 108 VAL A C 1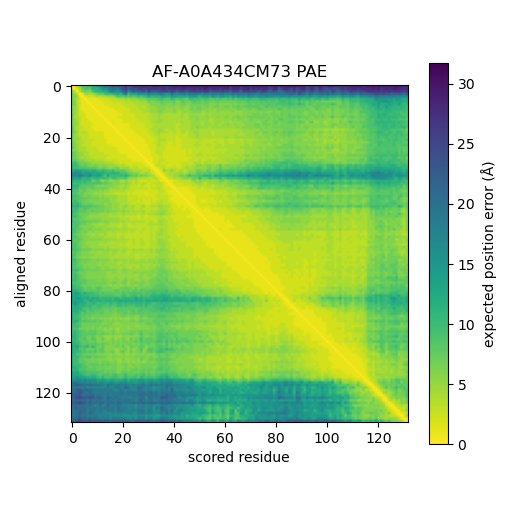
ATOM 871 O O . VAL A 1 108 ? -4.435 15.921 1.121 1.00 92.56 108 VAL A O 1
ATOM 874 N N . PHE A 1 109 ? -6.436 16.167 0.144 1.00 91.56 109 PHE A N 1
ATOM 875 C CA . PHE A 1 109 ? -6.514 17.602 0.451 1.00 91.56 109 PHE A CA 1
ATOM 876 C C . PHE A 1 109 ? -6.531 17.884 1.957 1.00 91.56 109 PHE A C 1
ATOM 878 O O . PHE A 1 109 ? -5.895 18.838 2.414 1.00 91.56 109 PHE A O 1
ATOM 885 N N . GLY A 1 110 ? -7.218 17.044 2.735 1.00 89.44 110 GLY A N 1
ATOM 886 C CA . GLY A 1 110 ? -7.191 17.101 4.193 1.00 89.44 110 GLY A CA 1
ATOM 887 C C . GLY A 1 110 ? -5.773 16.948 4.745 1.00 89.44 110 GLY A C 1
ATOM 888 O O . GLY A 1 110 ? -5.343 17.768 5.556 1.00 89.44 110 GLY A O 1
ATOM 889 N N . TYR A 1 111 ? -5.018 15.961 4.257 1.00 88.44 111 TYR A N 1
ATOM 890 C CA . TYR A 1 111 ? -3.630 15.737 4.658 1.00 88.44 111 TYR A CA 1
ATOM 891 C C . TYR A 1 111 ? -2.693 16.859 4.231 1.00 88.44 111 TYR A C 1
ATOM 893 O O . TYR A 1 111 ? -1.909 17.302 5.059 1.00 88.44 111 TYR A O 1
ATOM 901 N N . ILE A 1 112 ? -2.799 17.382 3.008 1.00 86.56 112 ILE A N 1
ATOM 902 C CA . ILE A 1 112 ? -1.977 18.522 2.568 1.00 86.56 112 ILE A CA 1
ATOM 903 C C . ILE A 1 112 ? -2.192 19.725 3.492 1.00 86.56 112 ILE A C 1
ATOM 905 O O . ILE A 1 112 ? -1.236 20.369 3.914 1.00 86.56 112 ILE A O 1
ATOM 909 N N . ARG A 1 113 ? -3.445 20.011 3.864 1.00 85.12 113 ARG A N 1
ATOM 910 C CA . ARG A 1 113 ? -3.755 21.105 4.792 1.00 85.12 113 ARG A CA 1
ATOM 911 C C . ARG A 1 113 ? -3.234 20.839 6.207 1.00 85.12 113 ARG A C 1
ATOM 913 O O . ARG A 1 113 ? -2.788 21.766 6.874 1.00 85.12 113 ARG A O 1
ATOM 920 N N . MET A 1 114 ? -3.337 19.599 6.677 1.00 84.88 114 MET A N 1
ATOM 921 C CA . MET A 1 114 ? -2.988 19.223 8.047 1.00 84.88 114 MET A CA 1
ATOM 922 C C . MET A 1 114 ? -1.487 18.991 8.247 1.00 84.88 114 MET A C 1
ATOM 924 O O . MET A 1 114 ? -1.006 19.176 9.360 1.00 84.88 114 MET A O 1
ATOM 928 N N . TYR A 1 115 ? -0.750 18.625 7.198 1.00 83.00 115 TYR A N 1
ATOM 929 C CA . TYR A 1 115 ? 0.675 18.299 7.268 1.00 83.00 115 TYR A CA 1
ATOM 930 C C . TYR A 1 115 ? 1.588 19.229 6.455 1.00 83.00 115 TYR A C 1
ATOM 932 O O . TYR A 1 115 ? 2.801 19.068 6.508 1.00 83.00 115 TYR A O 1
ATOM 940 N N . GLY A 1 116 ? 1.040 20.198 5.718 1.00 79.19 116 GLY A N 1
ATOM 941 C CA . GLY A 1 116 ? 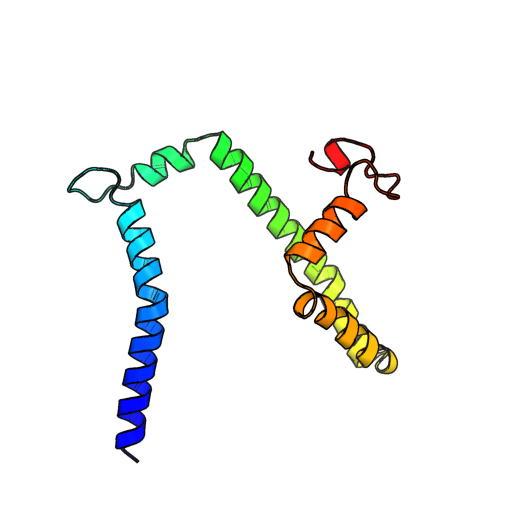1.834 21.196 4.994 1.00 79.19 116 GLY A CA 1
ATOM 942 C C . GLY A 1 116 ? 2.432 22.275 5.903 1.00 79.19 116 GLY A C 1
ATOM 943 O O . GLY A 1 116 ? 2.087 22.381 7.076 1.00 79.19 116 GLY A O 1
ATOM 944 N N . SER A 1 117 ? 3.277 23.142 5.342 1.00 71.06 117 SER A N 1
ATOM 945 C CA . SER A 1 117 ? 4.017 24.173 6.096 1.00 71.06 117 SER A CA 1
ATOM 946 C C . SER A 1 117 ? 3.130 25.222 6.787 1.00 71.06 117 SER A C 1
ATOM 948 O O . SER A 1 117 ? 3.564 25.872 7.732 1.00 71.06 117 SER A O 1
ATOM 950 N N . ASN A 1 118 ? 1.868 25.360 6.358 1.00 72.88 118 ASN A N 1
ATOM 951 C CA . ASN A 1 118 ? 0.854 26.207 7.006 1.00 72.88 118 ASN A CA 1
ATOM 952 C C . ASN A 1 118 ? 0.010 25.433 8.042 1.00 72.88 118 ASN A C 1
ATOM 954 O O . ASN A 1 118 ? -1.108 25.842 8.371 1.00 72.88 118 ASN A O 1
ATOM 958 N N . SER A 1 119 ? 0.496 24.282 8.508 1.00 75.38 119 SER A N 1
ATOM 959 C CA . SER A 1 119 ? -0.211 23.435 9.462 1.00 75.38 119 SER A CA 1
ATOM 960 C C . SER A 1 119 ? -0.309 24.096 10.845 1.00 75.38 119 SER A C 1
ATOM 962 O O . SER A 1 119 ? 0.626 24.762 11.285 1.00 75.38 119 SER A O 1
ATOM 964 N N . PRO A 1 120 ? -1.401 23.849 11.596 1.00 74.19 120 PRO A N 1
ATOM 965 C CA . PRO A 1 120 ? -1.459 24.142 13.034 1.00 74.19 120 PRO A CA 1
ATOM 966 C C . PRO A 1 120 ? -0.461 23.304 13.878 1.00 74.19 120 PRO A C 1
ATOM 968 O O . PRO A 1 120 ? -0.295 23.553 15.067 1.00 74.19 120 PRO A O 1
ATOM 971 N N . LEU A 1 121 ? 0.178 22.317 13.243 1.00 75.62 121 LEU A N 1
ATOM 972 C CA . LEU A 1 121 ? 1.340 21.486 13.579 1.00 75.62 121 LEU A CA 1
ATOM 973 C C . LEU A 1 121 ? 2.653 22.212 13.970 1.00 75.62 121 LEU A C 1
ATOM 975 O O . LEU A 1 121 ? 3.417 22.451 13.037 1.00 75.62 121 LEU A O 1
ATOM 979 N N . PRO A 1 122 ? 3.041 22.520 15.235 1.00 71.12 122 PRO A N 1
ATOM 980 C CA . PRO A 1 122 ? 4.261 23.318 15.482 1.00 71.12 122 PRO A CA 1
ATOM 981 C C . PRO A 1 122 ? 5.577 22.647 15.042 1.00 71.12 122 PRO A C 1
ATOM 983 O O . PRO A 1 122 ? 6.580 23.326 14.854 1.00 71.12 122 PRO A O 1
ATOM 986 N N . PHE A 1 123 ? 5.586 21.326 14.857 1.00 71.94 123 PHE A N 1
ATOM 987 C CA . PHE A 1 123 ? 6.748 20.550 14.404 1.00 71.94 123 PHE A CA 1
ATOM 988 C C . PHE A 1 123 ? 6.800 20.337 12.878 1.00 71.94 123 PHE A C 1
ATOM 990 O O . PHE A 1 123 ? 7.708 19.672 12.392 1.00 71.94 123 PHE A O 1
ATOM 997 N N . LEU A 1 124 ? 5.843 20.888 12.120 1.00 75.75 124 LEU A N 1
ATOM 998 C CA . LEU A 1 124 ? 5.735 20.742 10.658 1.00 75.75 124 LEU A CA 1
ATOM 999 C C . LEU A 1 124 ? 6.093 22.032 9.905 1.00 75.75 124 LEU A C 1
ATOM 1001 O O . LEU A 1 124 ? 5.770 22.188 8.735 1.00 75.75 124 LEU A O 1
ATOM 1005 N N . ALA A 1 125 ? 6.754 22.971 10.580 1.00 69.62 125 ALA A N 1
ATOM 1006 C CA . ALA A 1 125 ? 7.195 24.232 9.988 1.00 69.62 125 ALA A CA 1
ATOM 1007 C C . ALA A 1 125 ? 8.575 24.139 9.299 1.00 69.62 125 ALA A C 1
ATOM 1009 O O . ALA A 1 125 ? 9.096 25.158 8.853 1.00 69.62 125 ALA A O 1
ATOM 1010 N N . THR A 1 126 ? 9.192 22.951 9.238 1.00 73.38 126 THR A N 1
ATOM 1011 C CA . THR A 1 126 ? 10.513 22.723 8.626 1.00 73.38 126 THR A CA 1
ATOM 1012 C C . THR A 1 126 ? 10.419 21.807 7.407 1.00 73.38 126 THR A C 1
ATOM 1014 O O . THR A 1 126 ? 9.593 20.895 7.386 1.00 7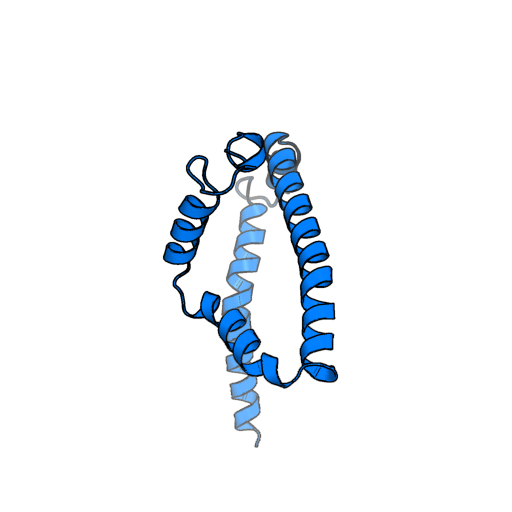3.38 126 THR A O 1
ATOM 1017 N N . ASP A 1 127 ? 11.323 21.981 6.437 1.00 69.62 127 ASP A N 1
ATOM 1018 C CA . ASP A 1 127 ? 11.372 21.178 5.198 1.00 69.62 127 ASP A CA 1
ATOM 1019 C C . ASP A 1 127 ? 11.536 19.673 5.477 1.00 69.62 127 ASP A C 1
ATOM 1021 O O . ASP A 1 127 ? 10.925 18.826 4.832 1.00 69.62 127 ASP A O 1
ATOM 1025 N N . THR A 1 128 ? 12.300 19.323 6.516 1.00 72.81 128 THR A N 1
ATOM 1026 C CA . THR A 1 128 ? 12.453 17.936 6.988 1.00 72.81 128 THR A CA 1
ATOM 1027 C C . THR A 1 128 ? 11.204 17.381 7.673 1.00 72.81 128 THR A C 1
ATOM 1029 O O . THR A 1 128 ? 11.015 16.168 7.702 1.00 72.81 128 THR A O 1
ATOM 1032 N N . GLY A 1 129 ? 10.357 18.243 8.242 1.00 66.19 129 GLY A N 1
ATOM 1033 C CA . GLY A 1 129 ? 9.099 17.854 8.878 1.00 66.19 129 GLY A CA 1
ATOM 1034 C C . GLY A 1 129 ? 7.976 17.632 7.864 1.00 66.19 129 GLY A C 1
ATOM 1035 O O . GLY A 1 129 ? 7.115 16.782 8.082 1.00 66.19 129 GLY A O 1
ATOM 1036 N N . THR A 1 130 ? 8.005 18.359 6.746 1.00 70.88 130 THR A N 1
ATOM 1037 C CA . THR A 1 130 ? 7.019 18.255 5.659 1.00 70.88 130 THR A CA 1
ATOM 1038 C C . THR A 1 130 ? 7.461 17.338 4.517 1.00 70.88 130 THR A C 1
ATOM 1040 O O . THR A 1 130 ? 6.615 16.958 3.709 1.00 70.88 130 THR A O 1
ATOM 1043 N N . ASN A 1 131 ? 8.744 16.947 4.461 1.00 69.31 131 ASN A N 1
ATOM 1044 C CA . ASN A 1 131 ? 9.365 16.277 3.307 1.00 69.31 131 ASN A CA 1
ATOM 1045 C C . ASN A 1 131 ? 9.028 16.999 1.983 1.00 69.31 131 ASN A C 1
ATOM 1047 O O . ASN A 1 131 ? 8.686 16.344 0.993 1.00 69.31 131 ASN A O 1
ATOM 1051 N N . ALA A 1 132 ? 9.049 18.338 2.017 1.00 60.28 132 ALA A N 1
ATOM 1052 C CA . ALA A 1 132 ? 8.748 19.217 0.885 1.00 60.28 132 ALA A CA 1
ATOM 1053 C C . ALA A 1 132 ? 9.919 19.344 -0.099 1.00 60.28 132 ALA A C 1
ATOM 1055 O O . ALA A 1 132 ? 11.087 19.216 0.334 1.00 60.28 132 ALA A O 1
#

Solvent-accessible surface area (backbone atoms only — not comparable to full-atom values): 7497 Å² total; per-residue (Å²): 129,70,68,63,57,55,53,51,51,53,53,48,51,53,52,47,46,68,60,46,49,58,54,50,48,52,55,53,54,53,23,48,71,46,89,96,44,84,41,64,60,49,55,56,54,50,72,66,31,67,66,50,49,51,55,51,50,50,51,53,53,51,50,53,52,51,51,53,53,48,50,69,50,49,52,55,50,54,50,43,30,71,74,76,38,59,84,52,42,66,58,51,55,50,61,71,47,44,68,78,72,45,57,69,70,58,53,50,54,50,46,51,56,57,48,29,69,85,22,94,43,86,75,21,70,43,58,86,54,44,72,108

Secondary structure (DSSP, 8-state):
--HHHHHHHHHHHHHHHHHHHHHHHHHHHHH--BTTB--SHHHHHHHH-HHHHHHHHHHHHHHHHHHHHHHHHHHHHHHHHHHT-GGGHHHHHHHHHHHHHS-HHHHHHHHHHHHSTTSS-TT-SSHHHHT-

Mean predicted aligned error: 7.11 Å

Radius of gyration: 23.45 Å; Cα contacts (8 Å, |Δi|>4): 53; chains: 1; bounding box: 47×58×60 Å

pLDDT: mean 90.37, std 9.52, range [55.5, 98.31]